Protein AF-A0A2T3ZYD8-F1 (afdb_monomer_lite)

Secondary structure (DSSP, 8-state):
--------------------S---HHHHHTT------SSS-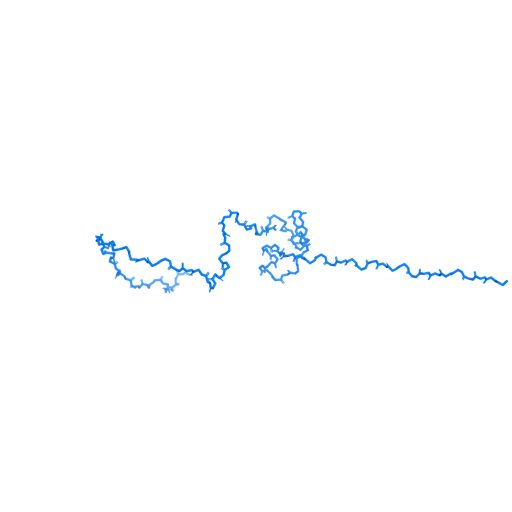HHHHTTT-STT----PPPTT-------S-------------------------------

Structure (mmCIF, N/CA/C/O backbone):
data_AF-A0A2T3ZYD8-F1
#
_entry.id   AF-A0A2T3ZYD8-F1
#
loop_
_atom_site.group_PDB
_atom_site.id
_atom_site.type_symbol
_atom_site.label_atom_id
_atom_site.label_alt_id
_atom_site.label_comp_id
_atom_site.label_asym_id
_atom_site.label_entity_id
_atom_site.label_seq_id
_atom_site.pdbx_PDB_ins_code
_atom_site.Cartn_x
_atom_site.Cartn_y
_atom_site.Cartn_z
_atom_site.occupancy
_atom_site.B_iso_or_equiv
_atom_site.auth_seq_id
_atom_site.auth_comp_id
_atom_site.auth_asym_id
_atom_site.auth_atom_id
_atom_site.pdbx_PDB_model_num
ATOM 1 N N . MET A 1 1 ? 59.926 5.267 7.875 1.00 58.12 1 MET A N 1
ATOM 2 C CA . MET A 1 1 ? 59.026 5.966 6.937 1.00 58.12 1 MET A CA 1
ATOM 3 C C . MET A 1 1 ? 57.722 5.200 6.988 1.00 58.12 1 MET A C 1
ATOM 5 O O . MET A 1 1 ? 57.675 4.072 6.526 1.00 58.12 1 MET A O 1
ATOM 9 N N . GLU A 1 2 ? 56.770 5.747 7.736 1.00 58.94 2 GLU A N 1
ATOM 10 C CA . GLU A 1 2 ? 55.543 5.084 8.189 1.00 58.94 2 GLU A CA 1
ATOM 11 C C . GLU A 1 2 ? 54.627 4.774 6.992 1.00 58.94 2 GLU A C 1
ATOM 13 O O . GLU A 1 2 ? 54.013 5.681 6.423 1.00 58.94 2 GLU A O 1
ATOM 18 N N . GLU A 1 3 ? 54.548 3.509 6.569 1.00 62.09 3 GLU A N 1
ATOM 19 C CA . GLU A 1 3 ? 53.599 3.100 5.532 1.00 62.09 3 GLU A CA 1
ATOM 20 C C . GLU A 1 3 ? 52.180 3.064 6.110 1.00 62.09 3 GLU A C 1
ATOM 22 O O . GLU A 1 3 ? 51.770 2.179 6.859 1.00 62.09 3 GLU A O 1
ATOM 27 N N . LYS A 1 4 ? 51.424 4.103 5.758 1.00 63.00 4 LYS A N 1
ATOM 28 C CA . LYS A 1 4 ? 50.009 4.298 6.062 1.00 63.00 4 LYS A CA 1
ATOM 29 C C . LYS A 1 4 ? 49.182 3.117 5.520 1.00 63.00 4 LYS A C 1
ATOM 31 O O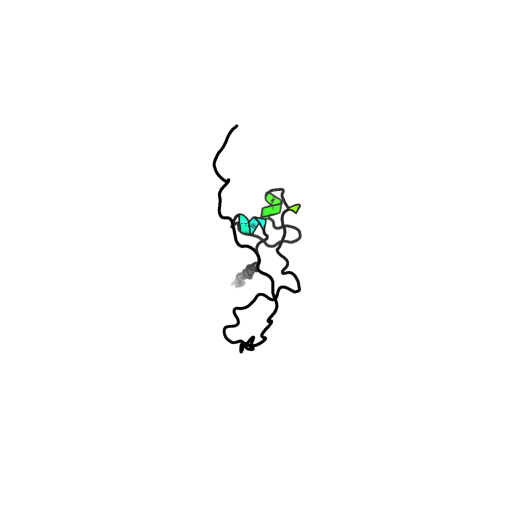 . LYS A 1 4 ? 49.204 2.882 4.313 1.00 63.00 4 LYS A O 1
ATOM 36 N N . PRO A 1 5 ? 48.396 2.411 6.354 1.00 70.88 5 PRO A N 1
ATOM 37 C CA . PRO A 1 5 ? 47.652 1.243 5.899 1.00 70.88 5 PRO A CA 1
ATOM 38 C C . PRO A 1 5 ? 46.520 1.650 4.936 1.00 70.88 5 PRO A C 1
ATOM 40 O O . PRO A 1 5 ? 45.884 2.697 5.132 1.00 70.88 5 PRO A O 1
ATOM 43 N N . PRO A 1 6 ? 46.223 0.834 3.907 1.00 64.94 6 PRO A N 1
ATOM 44 C CA . PRO A 1 6 ? 45.181 1.134 2.938 1.00 64.94 6 PRO A CA 1
ATOM 45 C C . PRO A 1 6 ? 43.805 0.949 3.588 1.00 64.94 6 PRO A C 1
ATOM 47 O O . PRO A 1 6 ? 43.364 -0.165 3.870 1.00 64.94 6 PRO A O 1
ATOM 50 N N . LYS A 1 7 ? 43.089 2.052 3.822 1.00 61.97 7 LYS A N 1
ATOM 51 C CA . LYS A 1 7 ? 41.674 2.008 4.213 1.00 61.97 7 LYS A CA 1
ATOM 52 C C . LYS A 1 7 ? 40.848 1.666 2.976 1.00 61.97 7 LYS A C 1
ATOM 54 O O . LYS A 1 7 ? 40.419 2.560 2.249 1.00 61.97 7 LYS A O 1
ATOM 59 N N . ALA A 1 8 ? 40.639 0.377 2.724 1.00 67.88 8 ALA A N 1
ATOM 60 C CA . ALA A 1 8 ? 39.631 -0.053 1.765 1.00 67.88 8 ALA A CA 1
ATOM 61 C C . ALA A 1 8 ? 38.263 0.498 2.217 1.00 67.88 8 ALA A C 1
ATOM 63 O O . ALA A 1 8 ? 37.901 0.330 3.387 1.00 67.88 8 ALA A O 1
ATOM 64 N N . PRO A 1 9 ? 37.488 1.168 1.346 1.00 65.56 9 PRO A N 1
ATOM 65 C CA . PRO A 1 9 ? 36.136 1.539 1.703 1.00 65.56 9 PRO A CA 1
ATOM 66 C C . PRO A 1 9 ? 35.343 0.242 1.810 1.00 65.56 9 PRO A C 1
ATOM 68 O O . PRO A 1 9 ? 35.192 -0.487 0.830 1.00 65.56 9 PRO A O 1
ATOM 71 N N . LEU A 1 10 ? 34.864 -0.053 3.019 1.00 66.56 10 LEU A N 1
ATOM 72 C CA . LEU A 1 10 ? 33.892 -1.105 3.285 1.00 66.56 10 LEU A CA 1
ATOM 73 C C . LEU A 1 10 ? 32.664 -0.814 2.417 1.00 66.56 10 LEU A C 1
ATOM 75 O O . LEU A 1 10 ? 31.805 -0.009 2.778 1.00 66.56 10 LEU A O 1
ATOM 79 N N . ALA A 1 11 ? 32.631 -1.403 1.224 1.00 68.88 11 ALA A N 1
ATOM 80 C CA . ALA A 1 11 ? 31.550 -1.233 0.276 1.00 68.88 11 ALA A CA 1
ATOM 81 C C . ALA A 1 11 ? 30.299 -1.851 0.899 1.00 68.88 11 ALA A C 1
ATOM 83 O O . ALA A 1 11 ? 30.103 -3.064 0.865 1.00 68.88 11 ALA A O 1
ATOM 84 N N . ILE A 1 12 ? 29.471 -1.007 1.519 1.00 76.38 12 ILE A N 1
ATOM 85 C CA . ILE A 1 12 ? 28.206 -1.429 2.110 1.00 76.38 12 ILE A CA 1
ATOM 86 C C . ILE A 1 12 ? 27.395 -2.055 0.973 1.00 76.38 12 ILE A C 1
ATOM 88 O O . ILE A 1 12 ? 27.071 -1.348 0.008 1.00 76.38 12 ILE A O 1
ATOM 92 N N . PRO A 1 13 ? 27.060 -3.357 1.042 1.00 75.69 13 PRO A N 1
ATOM 93 C CA . PRO A 1 13 ? 26.257 -3.975 0.008 1.00 75.69 13 PRO A CA 1
ATOM 94 C C . PRO A 1 13 ? 24.938 -3.211 -0.054 1.00 75.69 13 PRO A C 1
ATOM 96 O O . PRO A 1 13 ? 24.194 -3.135 0.930 1.00 75.69 13 PRO A O 1
ATOM 99 N N . ARG A 1 14 ? 24.661 -2.587 -1.207 1.00 73.31 14 ARG A N 1
ATOM 100 C CA . ARG A 1 14 ? 23.398 -1.882 -1.432 1.00 73.31 14 ARG A CA 1
ATOM 101 C C . ARG A 1 14 ? 22.288 -2.899 -1.224 1.00 73.31 14 ARG A C 1
ATOM 103 O O . ARG A 1 14 ? 22.117 -3.795 -2.049 1.00 73.31 14 ARG A O 1
ATOM 110 N N . ARG A 1 15 ? 21.560 -2.778 -0.107 1.00 75.69 15 ARG A N 1
ATOM 111 C CA . ARG A 1 15 ? 20.449 -3.674 0.225 1.00 75.69 15 ARG A CA 1
ATOM 112 C C . ARG A 1 15 ? 19.524 -3.729 -0.981 1.00 75.69 15 ARG A C 1
ATOM 114 O O . ARG A 1 15 ? 18.911 -2.723 -1.350 1.00 75.69 15 ARG A O 1
ATOM 121 N N . LYS A 1 16 ? 19.477 -4.897 -1.625 1.00 68.12 16 LYS A N 1
ATOM 122 C CA . LYS A 1 16 ? 18.613 -5.147 -2.773 1.00 68.12 16 LYS A CA 1
ATOM 123 C C . LYS A 1 16 ? 17.198 -4.843 -2.305 1.00 68.12 16 LYS A C 1
ATOM 125 O O . LYS A 1 16 ? 16.695 -5.472 -1.378 1.00 68.12 16 LYS A O 1
ATOM 130 N N . ARG A 1 17 ? 16.598 -3.794 -2.868 1.00 66.44 17 ARG A N 1
ATOM 131 C CA . ARG A 1 17 ? 15.256 -3.356 -2.492 1.00 66.44 17 ARG A CA 1
ATOM 132 C C . ARG A 1 17 ? 14.324 -4.525 -2.779 1.00 66.44 17 ARG A C 1
ATOM 134 O O . ARG A 1 17 ? 14.120 -4.845 -3.949 1.00 66.44 17 ARG A O 1
ATOM 141 N N . ASN A 1 18 ? 13.801 -5.169 -1.737 1.00 67.56 18 ASN A N 1
ATOM 142 C CA . ASN A 1 18 ? 12.810 -6.226 -1.892 1.00 67.56 18 ASN A CA 1
ATOM 143 C C . ASN A 1 18 ? 11.587 -5.611 -2.568 1.00 67.56 18 ASN A C 1
ATOM 145 O O . ASN A 1 18 ? 10.773 -4.933 -1.942 1.00 67.56 18 ASN A O 1
ATOM 149 N N . ARG A 1 19 ? 11.514 -5.768 -3.893 1.00 69.06 19 ARG A N 1
ATOM 150 C CA . ARG A 1 19 ? 10.392 -5.280 -4.679 1.00 69.06 19 ARG A CA 1
ATOM 151 C C . ARG A 1 19 ? 9.220 -6.179 -4.347 1.00 69.06 19 ARG A C 1
ATOM 153 O O . ARG A 1 19 ? 9.202 -7.365 -4.665 1.00 69.06 19 ARG A O 1
ATOM 160 N N . ILE A 1 20 ? 8.262 -5.594 -3.661 1.00 73.19 20 ILE A N 1
ATOM 161 C CA . ILE A 1 20 ? 7.080 -6.295 -3.190 1.00 73.19 20 ILE A CA 1
ATOM 162 C C . ILE A 1 20 ? 6.251 -6.622 -4.414 1.00 73.19 20 ILE A C 1
ATOM 164 O O . ILE A 1 20 ? 5.920 -5.733 -5.198 1.00 73.19 20 ILE A O 1
ATOM 168 N N . ARG A 1 21 ? 5.946 -7.906 -4.597 1.00 74.44 21 ARG A N 1
ATOM 169 C CA . ARG A 1 21 ? 5.171 -8.357 -5.755 1.00 74.44 21 ARG A CA 1
ATOM 170 C C . ARG A 1 21 ? 3.726 -7.859 -5.697 1.00 74.44 21 ARG A C 1
ATOM 172 O O . ARG A 1 21 ? 3.091 -7.716 -6.736 1.00 74.44 21 ARG A O 1
ATOM 179 N N . THR A 1 22 ? 3.198 -7.591 -4.499 1.00 84.50 22 THR A N 1
ATOM 180 C CA . THR A 1 22 ? 1.792 -7.217 -4.305 1.00 84.50 22 THR A CA 1
ATOM 181 C C . THR A 1 22 ? 1.630 -6.287 -3.106 1.00 84.50 22 THR A C 1
ATOM 183 O O . THR A 1 22 ? 2.004 -6.635 -1.988 1.00 84.50 22 THR A O 1
ATOM 186 N N . SER A 1 23 ? 1.062 -5.103 -3.333 1.00 90.69 23 SER A N 1
ATOM 187 C CA . SER A 1 23 ? 0.622 -4.202 -2.260 1.00 90.69 23 SER A CA 1
ATOM 188 C C . SER A 1 23 ? -0.633 -4.755 -1.580 1.00 90.69 23 SER A C 1
ATOM 190 O O . SER A 1 23 ? -1.483 -5.337 -2.258 1.00 90.69 23 SER A O 1
ATOM 192 N N . CYS A 1 24 ? -0.796 -4.538 -0.271 1.00 92.06 24 CYS A N 1
ATOM 193 C CA . CYS A 1 24 ? -2.057 -4.854 0.411 1.00 92.06 24 CYS A CA 1
ATOM 194 C C . CYS A 1 24 ? -3.229 -4.056 -0.192 1.00 92.06 24 CYS A C 1
ATOM 196 O O . CYS A 1 24 ? -3.020 -2.997 -0.799 1.00 92.06 24 CYS A O 1
ATOM 198 N N . ARG A 1 25 ? -4.468 -4.538 -0.017 1.00 92.94 25 ARG A N 1
ATOM 199 C CA . ARG A 1 25 ? -5.681 -3.903 -0.563 1.00 92.94 25 ARG A CA 1
ATOM 200 C C . ARG A 1 25 ? -5.786 -2.406 -0.243 1.00 92.94 25 ARG A C 1
ATOM 202 O O . ARG A 1 25 ? -5.938 -1.643 -1.197 1.00 92.94 25 ARG A O 1
ATOM 209 N N . PRO A 1 26 ? -5.628 -1.937 1.012 1.00 93.31 26 PRO A N 1
ATOM 210 C CA . PRO A 1 26 ? -5.769 -0.512 1.308 1.00 93.31 26 PRO A CA 1
ATOM 211 C C . PRO A 1 26 ? -4.636 0.337 0.714 1.00 93.31 26 PRO A C 1
ATOM 213 O O . PRO A 1 26 ? -4.869 1.471 0.299 1.00 93.31 26 PRO A O 1
ATOM 216 N N . CYS A 1 27 ? -3.402 -0.170 0.624 1.00 93.38 27 CYS A N 1
ATOM 217 C CA . CYS A 1 27 ? -2.328 0.556 -0.068 1.00 93.38 27 CYS A CA 1
ATOM 218 C C . CYS A 1 27 ? -2.539 0.583 -1.584 1.00 93.38 27 CYS A C 1
ATOM 220 O O . CYS A 1 27 ? -2.237 1.589 -2.220 1.00 93.38 27 CYS A O 1
ATOM 222 N N . ARG A 1 28 ? -3.104 -0.481 -2.164 1.00 92.31 28 ARG A N 1
ATOM 223 C CA . ARG A 1 28 ? -3.452 -0.540 -3.587 1.00 92.31 28 ARG A CA 1
ATOM 224 C C . ARG A 1 28 ? -4.584 0.430 -3.933 1.00 92.31 28 ARG A C 1
ATOM 226 O O . ARG A 1 28 ? -4.443 1.179 -4.892 1.00 92.31 28 ARG A O 1
ATOM 233 N N . ALA A 1 29 ? -5.642 0.470 -3.120 1.00 91.50 29 ALA A N 1
ATOM 234 C CA . ALA A 1 29 ? -6.755 1.411 -3.272 1.00 91.50 29 ALA A CA 1
ATOM 235 C C . ALA A 1 29 ? -6.283 2.871 -3.177 1.00 91.50 29 ALA A C 1
ATOM 237 O O . ALA A 1 29 ? -6.660 3.706 -3.992 1.00 91.50 29 ALA A O 1
ATOM 238 N N . ARG A 1 30 ? -5.377 3.158 -2.233 1.00 91.88 30 ARG A N 1
ATOM 239 C CA . ARG A 1 30 ? -4.804 4.499 -2.023 1.00 91.88 30 ARG A CA 1
ATOM 240 C C . ARG A 1 30 ? -3.619 4.824 -2.930 1.00 91.88 30 ARG A C 1
ATOM 242 O O . ARG A 1 30 ? -3.046 5.900 -2.800 1.00 91.88 30 ARG A O 1
ATOM 249 N N . LYS A 1 31 ? -3.206 3.889 -3.794 1.00 90.69 31 LYS A N 1
ATOM 25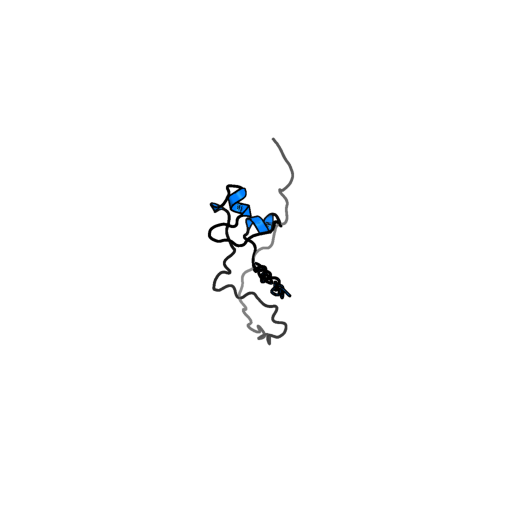0 C CA . LYS A 1 31 ? -2.005 3.992 -4.643 1.00 90.69 31 LYS A CA 1
ATOM 251 C C . LYS A 1 31 ? -0.739 4.390 -3.863 1.00 90.69 31 LYS A C 1
ATOM 253 O O . LYS A 1 31 ? 0.174 4.998 -4.414 1.00 90.69 31 LYS A O 1
ATOM 258 N N . SER A 1 32 ? -0.670 4.048 -2.577 1.00 90.19 32 SER A N 1
ATOM 259 C CA . SER A 1 32 ? 0.467 4.379 -1.723 1.00 90.19 32 SER A CA 1
ATOM 260 C C . SER A 1 32 ? 1.548 3.309 -1.818 1.00 90.19 32 SER A C 1
ATOM 262 O O . SER A 1 32 ? 1.272 2.136 -2.095 1.00 90.19 32 SER A O 1
ATOM 264 N N . LYS A 1 33 ? 2.791 3.695 -1.518 1.00 89.12 33 LYS A N 1
ATOM 265 C CA . LYS A 1 33 ? 3.872 2.728 -1.326 1.00 89.12 33 LYS A CA 1
ATOM 266 C C . LYS A 1 33 ? 3.462 1.745 -0.227 1.00 89.12 33 LYS A C 1
ATOM 268 O O . LYS A 1 33 ? 2.965 2.154 0.815 1.00 89.12 33 LYS A O 1
ATOM 273 N N . CYS A 1 34 ? 3.614 0.456 -0.500 1.00 91.38 34 CYS A N 1
ATOM 274 C CA . CYS A 1 34 ? 3.421 -0.608 0.474 1.00 91.38 34 CYS A CA 1
ATOM 275 C C . CYS A 1 34 ? 4.797 -1.171 0.813 1.00 91.38 34 CYS A C 1
ATOM 277 O O . CYS A 1 34 ? 5.594 -1.363 -0.103 1.00 91.38 34 CYS A O 1
ATOM 279 N N . ASP A 1 35 ? 5.049 -1.439 2.095 1.00 91.00 35 ASP A N 1
ATOM 280 C CA . ASP A 1 35 ? 6.303 -2.040 2.580 1.00 91.00 35 ASP A CA 1
ATOM 281 C C . ASP A 1 35 ? 6.216 -3.562 2.741 1.00 91.00 35 ASP A C 1
ATOM 283 O O . ASP A 1 35 ? 7.226 -4.216 2.969 1.00 91.00 35 ASP A O 1
ATOM 287 N N . GLY A 1 36 ? 5.030 -4.155 2.547 1.00 88.19 36 GLY A N 1
ATOM 288 C CA . GLY A 1 36 ? 4.864 -5.611 2.419 1.00 88.19 36 GLY A CA 1
ATOM 289 C C . GLY A 1 36 ? 5.121 -6.406 3.696 1.00 88.19 36 GLY A C 1
ATOM 290 O O . GLY A 1 36 ? 5.035 -7.632 3.660 1.00 88.19 36 GLY A O 1
ATOM 291 N N . ASN A 1 37 ? 5.419 -5.726 4.806 1.00 88.25 37 ASN A N 1
ATOM 292 C CA . ASN A 1 37 ? 5.533 -6.350 6.115 1.00 88.25 37 ASN A CA 1
ATOM 293 C C . ASN A 1 37 ? 4.232 -7.091 6.462 1.00 88.25 37 ASN A C 1
ATOM 295 O O . ASN A 1 37 ? 3.128 -6.671 6.088 1.00 88.25 37 ASN A O 1
ATOM 299 N N . ARG A 1 38 ? 4.399 -8.221 7.149 1.00 85.06 38 ARG A N 1
ATOM 300 C CA . ARG A 1 38 ? 3.333 -9.086 7.662 1.00 85.06 38 ARG A CA 1
ATOM 301 C C . ARG A 1 38 ? 3.470 -9.136 9.189 1.00 85.06 38 ARG A C 1
ATOM 303 O O . ARG A 1 38 ? 4.608 -9.175 9.652 1.00 85.06 38 ARG A O 1
ATOM 310 N N . PRO A 1 39 ? 2.371 -9.115 9.963 1.00 86.25 39 PRO A N 1
ATOM 311 C CA . PRO A 1 39 ? 0.967 -9.224 9.540 1.00 86.25 39 PRO A CA 1
ATOM 312 C C . PRO A 1 39 ? 0.394 -7.957 8.881 1.00 86.25 39 PRO A C 1
ATOM 314 O O . PRO A 1 39 ? -0.444 -8.069 7.994 1.00 86.25 39 PRO A O 1
ATOM 317 N N . SER A 1 40 ? 0.912 -6.773 9.223 1.00 93.00 40 SER A N 1
ATOM 318 C CA . SER A 1 40 ? 0.483 -5.482 8.663 1.00 93.00 40 SER A CA 1
ATOM 319 C C . SER A 1 40 ? 1.648 -4.711 8.048 1.00 93.00 40 SER A C 1
ATOM 321 O O . SER A 1 40 ? 2.762 -4.735 8.573 1.00 93.00 40 SER A O 1
ATOM 323 N N . CYS A 1 41 ? 1.406 -3.981 6.953 1.00 93.12 41 CYS A N 1
ATOM 324 C CA . CYS A 1 41 ? 2.432 -3.109 6.383 1.00 93.12 41 CYS A CA 1
ATOM 325 C C . CYS A 1 41 ? 2.603 -1.835 7.225 1.00 93.12 41 CYS A C 1
ATOM 327 O O . CYS A 1 41 ? 1.648 -1.367 7.848 1.00 93.12 41 CYS A O 1
ATOM 329 N N . LEU A 1 42 ? 3.802 -1.237 7.202 1.00 93.38 42 LEU A N 1
ATOM 330 C CA . LEU A 1 42 ? 4.110 -0.024 7.975 1.00 93.38 42 LEU A CA 1
ATOM 331 C C . LEU A 1 42 ? 3.121 1.104 7.681 1.00 93.38 42 LEU A C 1
ATOM 333 O O . LEU A 1 42 ? 2.629 1.738 8.598 1.00 93.38 42 LEU A O 1
ATOM 337 N N . THR A 1 43 ? 2.732 1.294 6.421 1.00 93.75 43 THR A N 1
ATOM 338 C CA . THR A 1 43 ? 1.748 2.318 6.041 1.00 93.75 43 THR A CA 1
ATOM 339 C C . THR A 1 43 ? 0.371 2.119 6.682 1.00 93.75 43 THR A C 1
ATOM 341 O O . THR A 1 43 ? -0.336 3.094 6.926 1.00 93.75 43 THR A O 1
ATOM 344 N N . CYS A 1 44 ? -0.059 0.873 6.900 1.00 94.50 44 CYS A N 1
ATOM 345 C CA . CYS A 1 44 ? -1.326 0.594 7.583 1.00 94.50 44 CYS A CA 1
ATOM 346 C C . CYS A 1 44 ? -1.170 0.717 9.100 1.00 94.50 44 CYS A C 1
ATOM 348 O O . CYS A 1 44 ? -2.056 1.270 9.746 1.00 94.50 44 CYS A O 1
ATOM 350 N N . LEU A 1 45 ? -0.017 0.305 9.634 1.00 94.56 45 LEU A N 1
ATOM 351 C CA . LEU A 1 45 ? 0.322 0.464 11.045 1.00 94.56 45 LEU A CA 1
ATOM 352 C C . LEU A 1 45 ? 0.390 1.944 11.450 1.00 94.56 45 LEU A C 1
ATOM 354 O O . LEU A 1 45 ? -0.281 2.350 12.390 1.00 94.56 45 LEU A O 1
ATOM 358 N N . SER A 1 46 ? 1.102 2.777 10.686 1.00 94.00 46 SER A N 1
ATOM 359 C CA . SER A 1 46 ? 1.204 4.227 10.913 1.00 94.00 46 SER A CA 1
ATOM 360 C C . SER A 1 46 ? -0.134 4.956 10.805 1.00 94.00 46 SER A C 1
ATOM 362 O O . SER A 1 46 ? -0.256 6.083 11.266 1.00 94.00 46 SER A O 1
ATOM 364 N N . ARG A 1 47 ? -1.135 4.339 10.172 1.00 92.25 47 ARG A N 1
ATOM 365 C CA . ARG A 1 47 ? -2.490 4.885 10.063 1.00 92.25 47 ARG A CA 1
ATOM 366 C C . ARG A 1 47 ? -3.440 4.361 11.137 1.00 92.25 47 ARG A C 1
ATOM 368 O O . ARG A 1 47 ? -4.606 4.727 11.108 1.00 92.25 47 ARG A O 1
ATOM 375 N N . GLY A 1 48 ? -2.971 3.489 12.029 1.00 93.88 48 GLY A N 1
ATOM 376 C CA . GLY A 1 48 ? -3.810 2.873 13.055 1.00 93.88 48 GLY A CA 1
ATOM 377 C C . GLY A 1 48 ? -4.844 1.894 12.498 1.00 93.88 48 GLY A C 1
ATOM 378 O O . GLY A 1 48 ? -5.826 1.612 13.168 1.00 93.88 48 GLY A O 1
ATOM 379 N N . LEU A 1 49 ? -4.643 1.377 11.278 1.00 92.12 49 LEU A N 1
ATOM 380 C CA . LEU A 1 49 ? -5.542 0.404 10.643 1.00 92.12 49 LEU A CA 1
ATOM 381 C C . LEU A 1 49 ? -4.802 -0.894 10.265 1.00 92.12 49 LEU A C 1
ATOM 383 O O . LEU A 1 49 ? -4.818 -1.282 9.089 1.00 92.12 49 LEU A O 1
ATOM 387 N N . PRO A 1 50 ? -4.107 -1.562 11.209 1.00 90.94 50 PRO A N 1
ATOM 388 C CA . PRO A 1 50 ? -3.438 -2.830 10.930 1.00 90.94 50 PRO A CA 1
ATOM 389 C C . PRO A 1 50 ? -4.445 -3.933 10.559 1.00 90.94 50 PRO A C 1
ATOM 391 O O . PRO A 1 50 ? -4.201 -4.687 9.620 1.00 90.94 50 PRO A O 1
ATOM 394 N N . ASP A 1 51 ? -5.626 -3.959 11.179 1.00 91.94 51 ASP A N 1
ATOM 395 C CA . ASP A 1 51 ? -6.641 -5.005 10.963 1.00 91.94 51 ASP A CA 1
ATOM 396 C C . ASP A 1 51 ? -7.243 -4.993 9.550 1.00 91.94 51 ASP A C 1
ATOM 398 O O . ASP A 1 51 ? -7.671 -6.018 9.024 1.00 91.94 51 ASP A O 1
ATOM 402 N N . GLN A 1 52 ? -7.218 -3.839 8.878 1.00 91.31 52 GLN A N 1
ATOM 403 C CA . GLN A 1 52 ? -7.681 -3.700 7.492 1.00 91.31 52 GLN A CA 1
ATOM 404 C C . GLN A 1 52 ? -6.590 -4.043 6.462 1.00 91.31 52 GLN A C 1
ATOM 406 O O . GLN A 1 52 ? -6.826 -3.985 5.248 1.00 91.31 52 GLN A O 1
ATOM 411 N N . CYS A 1 53 ? -5.372 -4.376 6.904 1.00 93.44 53 CYS A N 1
ATOM 412 C CA . CYS A 1 53 ? -4.236 -4.673 6.036 1.00 93.44 53 CYS A CA 1
ATOM 413 C C . CYS A 1 53 ? -4.331 -6.082 5.423 1.00 93.44 53 CYS A C 1
ATOM 415 O O . CYS A 1 53 ? -3.506 -6.959 5.672 1.00 93.44 53 CYS A O 1
ATOM 417 N N . VAL A 1 54 ? -5.310 -6.283 4.544 1.00 91.56 54 VAL A N 1
ATOM 418 C CA . VAL A 1 54 ? -5.540 -7.568 3.876 1.00 91.56 54 VAL A CA 1
ATOM 419 C C . VAL A 1 54 ? -4.756 -7.643 2.565 1.00 91.56 54 VAL A C 1
ATOM 421 O O . VAL A 1 54 ? -4.772 -6.717 1.748 1.00 91.56 54 VAL A O 1
ATOM 424 N N . TYR A 1 55 ? -4.073 -8.762 2.339 1.00 89.69 55 TYR A N 1
ATOM 425 C CA . TYR A 1 55 ? -3.474 -9.100 1.048 1.00 89.69 55 TYR A CA 1
ATOM 426 C C . TYR A 1 55 ? -4.409 -10.056 0.313 1.00 89.69 55 TYR A C 1
ATOM 428 O O . TYR A 1 55 ? -4.896 -11.015 0.900 1.00 89.69 55 TYR A O 1
ATOM 436 N N . GLU A 1 56 ? -4.664 -9.802 -0.968 1.00 80.50 56 GLU A N 1
ATOM 437 C CA . GLU A 1 56 ? -5.550 -10.655 -1.760 1.00 80.50 56 GLU A CA 1
ATOM 438 C C . GLU A 1 56 ? -4.877 -12.005 -2.020 1.00 80.50 56 GLU A C 1
ATOM 440 O O . GLU A 1 56 ? -3.962 -12.114 -2.840 1.00 80.50 56 GLU A O 1
ATOM 445 N N . GLN A 1 57 ? -5.302 -13.027 -1.281 1.00 72.19 57 GLN A N 1
ATOM 446 C CA . GLN A 1 57 ? -4.951 -14.408 -1.572 1.00 72.19 57 GLN A CA 1
ATOM 447 C C . GLN A 1 57 ? -5.721 -14.800 -2.832 1.00 72.19 57 GLN A C 1
ATOM 449 O O . GLN A 1 57 ? -6.947 -14.731 -2.868 1.00 72.19 57 GLN A O 1
ATOM 454 N N . GLN A 1 58 ? -5.001 -15.149 -3.898 1.00 64.69 58 GLN A N 1
ATOM 455 C CA . GLN A 1 58 ? -5.633 -15.781 -5.052 1.00 64.69 58 GLN A CA 1
ATOM 456 C C . GLN A 1 58 ? -6.328 -17.041 -4.529 1.00 64.69 58 GLN A C 1
ATOM 458 O O . GLN A 1 58 ? -5.672 -17.864 -3.888 1.00 64.69 58 GLN A O 1
ATOM 463 N N . ARG A 1 59 ? -7.645 -17.154 -4.733 1.00 64.19 59 ARG A N 1
ATOM 464 C CA . ARG A 1 59 ? -8.384 -18.357 -4.346 1.00 64.19 59 ARG A CA 1
ATOM 465 C C . ARG A 1 59 ? -7.730 -19.556 -5.046 1.00 64.19 59 ARG A C 1
ATOM 467 O O . ARG A 1 59 ? -7.564 -19.491 -6.267 1.00 64.19 59 ARG A O 1
ATOM 474 N N . PRO A 1 60 ? -7.343 -20.620 -4.323 1.00 56.81 60 PRO A N 1
ATOM 475 C CA . PRO A 1 60 ? -6.944 -21.866 -4.962 1.00 56.81 60 PRO A CA 1
ATOM 476 C C . PRO A 1 60 ? -8.162 -22.386 -5.736 1.00 56.81 60 PRO A C 1
ATOM 478 O O . PRO A 1 60 ? -9.153 -22.760 -5.120 1.00 56.81 60 PRO A O 1
ATOM 481 N N . GLY A 1 61 ? -8.143 -22.307 -7.068 1.00 58.50 61 GLY A N 1
ATOM 482 C CA . GLY A 1 61 ? -9.241 -22.783 -7.923 1.00 58.50 61 GLY A CA 1
ATOM 483 C C . GLY A 1 61 ? -9.704 -21.803 -9.001 1.00 58.50 61 GLY A C 1
ATOM 484 O O . GLY A 1 61 ? -10.216 -22.243 -10.025 1.00 58.50 61 GLY A O 1
ATOM 485 N N . GLU A 1 62 ? -9.449 -20.500 -8.855 1.00 57.44 62 GLU A N 1
ATOM 486 C CA . GLU A 1 62 ? -9.715 -19.551 -9.941 1.00 57.44 62 GLU A CA 1
ATOM 487 C C . GLU A 1 62 ? -8.489 -19.533 -10.859 1.00 57.44 62 GLU A C 1
ATOM 489 O O . GLU A 1 62 ? -7.562 -18.731 -10.694 1.00 57.44 62 GLU A O 1
ATOM 494 N N . HIS A 1 63 ? -8.432 -20.482 -11.795 1.00 62.09 63 HIS A N 1
ATOM 495 C CA . HIS A 1 63 ? -7.487 -20.401 -12.899 1.00 62.09 63 HIS A CA 1
ATOM 496 C C . HIS A 1 63 ? -7.686 -19.031 -13.540 1.00 62.09 63 HIS A C 1
ATOM 498 O O . HIS A 1 63 ? -8.717 -18.770 -14.158 1.00 62.09 63 HIS A O 1
ATOM 504 N N . ARG A 1 64 ? -6.707 -18.130 -13.369 1.00 62.44 64 ARG A N 1
ATOM 505 C CA . ARG A 1 64 ? -6.625 -16.921 -14.185 1.00 62.44 64 ARG A CA 1
ATOM 506 C C . ARG A 1 64 ? -6.746 -17.430 -15.607 1.00 62.44 64 ARG A C 1
ATOM 508 O O . ARG A 1 64 ? -5.866 -18.170 -16.044 1.00 62.44 64 ARG A O 1
ATOM 515 N N . ILE A 1 65 ? -7.837 -17.085 -16.285 1.00 61.81 65 ILE A N 1
ATOM 516 C CA . ILE A 1 65 ? -7.957 -17.293 -17.719 1.00 61.81 65 ILE A CA 1
ATOM 517 C C . ILE A 1 65 ? -6.867 -16.403 -18.315 1.00 61.81 65 ILE A C 1
ATOM 519 O O . ILE A 1 65 ? -7.064 -15.226 -18.607 1.00 61.81 65 ILE A O 1
ATOM 523 N N . VAL A 1 66 ? -5.649 -16.939 -18.382 1.00 61.06 66 VAL A N 1
ATOM 524 C CA . VAL A 1 66 ? -4.626 -16.473 -19.300 1.00 61.06 66 VAL A CA 1
ATOM 525 C C . VAL A 1 66 ? -5.326 -16.587 -20.632 1.00 61.06 66 VAL A C 1
ATOM 527 O O . VAL A 1 66 ? -5.762 -17.678 -20.963 1.00 61.06 66 VAL A O 1
ATOM 530 N N . SER A 1 67 ? -5.547 -15.473 -21.324 1.00 61.62 67 SER A N 1
ATOM 531 C CA . SER A 1 67 ? -6.192 -15.447 -22.634 1.00 61.62 67 SER A CA 1
ATOM 532 C C . SER A 1 67 ? -5.574 -16.531 -23.515 1.00 61.62 67 SER A C 1
ATOM 534 O O . SER A 1 67 ? -4.460 -16.365 -24.020 1.00 61.62 67 SER A O 1
ATOM 536 N N . ILE A 1 68 ? -6.266 -17.663 -23.631 1.00 62.50 68 ILE A N 1
ATOM 537 C CA . ILE A 1 68 ? -5.777 -18.831 -24.341 1.00 62.50 68 ILE A CA 1
ATOM 538 C C . ILE A 1 68 ? -6.065 -18.521 -25.800 1.00 62.50 68 ILE A C 1
ATOM 540 O O . ILE A 1 68 ? -7.113 -18.866 -26.327 1.00 62.50 68 ILE A O 1
ATOM 544 N N . ARG A 1 69 ? -5.166 -17.785 -26.458 1.00 61.25 69 ARG A N 1
ATOM 545 C CA . ARG A 1 69 ? -5.302 -17.454 -27.884 1.00 61.25 69 ARG A CA 1
ATOM 546 C C . ARG A 1 69 ? -5.197 -18.681 -28.805 1.00 61.25 69 ARG A C 1
ATOM 548 O O . ARG A 1 69 ? -5.041 -18.472 -29.991 1.00 61.25 69 ARG A O 1
ATOM 555 N N . ASN A 1 70 ? -5.273 -19.914 -28.286 1.00 57.06 70 ASN A N 1
ATOM 556 C CA . ASN A 1 70 ? -5.255 -21.172 -29.039 1.00 57.06 70 ASN A CA 1
ATOM 557 C C . ASN A 1 70 ? -5.821 -22.342 -28.191 1.00 57.06 70 ASN A C 1
ATOM 559 O O . ASN A 1 70 ? -5.056 -23.178 -27.717 1.00 57.06 70 ASN A O 1
ATOM 563 N N . ILE A 1 71 ? -7.141 -22.419 -27.972 1.00 61.94 71 ILE A N 1
ATOM 564 C CA . ILE A 1 71 ? -7.807 -23.703 -27.649 1.00 61.94 71 ILE A CA 1
ATOM 565 C C . ILE A 1 71 ? -8.612 -24.110 -28.889 1.00 61.94 71 ILE A C 1
ATOM 567 O O . ILE A 1 71 ? -9.398 -23.284 -29.358 1.00 61.94 71 ILE A O 1
ATOM 571 N N . PRO A 1 72 ? -8.474 -25.340 -29.422 1.00 58.19 72 PRO A N 1
ATOM 572 C CA . PRO A 1 72 ? -9.414 -25.853 -30.407 1.00 58.19 72 PRO A CA 1
ATOM 573 C C . PRO A 1 72 ? -10.794 -25.986 -29.754 1.00 58.19 72 PRO A C 1
ATOM 575 O O . PRO A 1 72 ? -10.991 -26.764 -28.825 1.00 58.19 72 PRO A O 1
ATOM 578 N N . HIS A 1 73 ? -11.730 -25.163 -30.215 1.00 55.16 73 HIS A N 1
ATOM 579 C CA . HIS A 1 73 ? -13.115 -25.102 -29.765 1.00 55.16 73 HIS A CA 1
ATOM 580 C C . HIS A 1 73 ? -13.852 -26.407 -30.133 1.00 55.16 73 HIS A C 1
ATOM 582 O O . HIS A 1 73 ? -14.008 -26.674 -31.328 1.00 55.16 73 HIS A O 1
ATOM 588 N N . PRO A 1 74 ? -14.331 -27.233 -29.181 1.00 58.94 74 PRO A N 1
ATOM 589 C CA . PRO A 1 74 ? -15.261 -28.301 -29.517 1.00 58.94 74 PRO A CA 1
ATOM 590 C C . PRO A 1 74 ? -16.605 -27.664 -29.894 1.00 58.94 74 PRO A C 1
ATOM 592 O O . PRO A 1 74 ? -17.214 -26.939 -29.110 1.00 58.94 74 PRO A O 1
ATOM 595 N N . SER A 1 75 ? -17.027 -27.881 -31.138 1.00 53.62 75 SER A N 1
ATOM 596 C CA . SER A 1 75 ? -18.300 -27.404 -31.687 1.00 53.62 75 SER A CA 1
ATOM 597 C C . SER A 1 75 ? -19.489 -27.857 -30.823 1.00 53.62 75 SER A C 1
ATOM 599 O O . SER A 1 75 ? -19.646 -29.063 -30.618 1.00 53.62 75 SER A O 1
ATOM 601 N N . PRO A 1 76 ? -20.359 -26.951 -30.339 1.00 59.91 76 PRO A N 1
ATOM 602 C CA . PRO A 1 76 ? -21.585 -27.329 -29.658 1.00 59.91 76 PRO A CA 1
ATOM 603 C C . PRO A 1 76 ? -22.683 -27.588 -30.697 1.00 59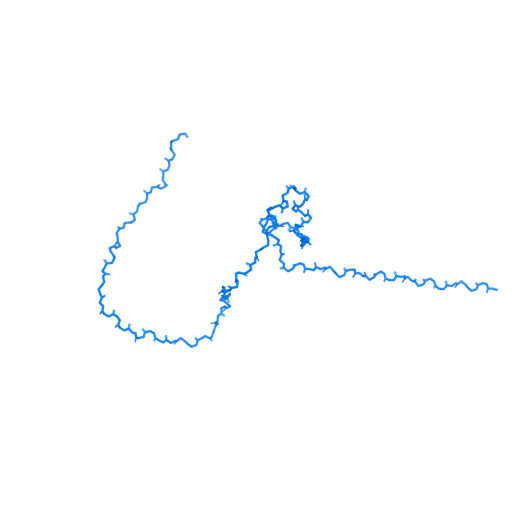.91 76 PRO A C 1
ATOM 605 O O . PRO A 1 76 ? -23.652 -26.842 -30.784 1.00 59.91 76 PRO A O 1
ATOM 608 N N . ASN A 1 77 ? -22.564 -28.663 -31.477 1.00 60.66 77 ASN A N 1
ATOM 609 C CA . ASN A 1 77 ? -23.739 -29.243 -32.129 1.00 60.66 77 ASN A CA 1
ATOM 610 C C . ASN A 1 77 ? -24.367 -30.247 -31.166 1.00 60.66 77 ASN A C 1
ATOM 612 O O . ASN A 1 77 ? -24.233 -31.455 -31.331 1.00 60.66 77 ASN A O 1
ATOM 616 N N . ASN A 1 78 ? -25.038 -29.726 -30.140 1.00 61.12 78 ASN A N 1
ATOM 617 C CA . ASN A 1 78 ? -25.995 -30.507 -29.373 1.00 61.12 78 ASN A CA 1
ATOM 618 C C . ASN A 1 78 ? -27.335 -29.779 -29.420 1.00 61.12 78 ASN A C 1
ATOM 620 O O . ASN A 1 78 ? -27.596 -28.839 -28.671 1.00 61.12 78 ASN A O 1
ATOM 624 N N . THR A 1 79 ? -28.159 -30.204 -30.372 1.00 62.28 79 THR A N 1
ATOM 625 C CA . THR A 1 79 ? -29.553 -29.808 -30.532 1.00 62.28 79 THR A CA 1
ATOM 626 C C . THR A 1 79 ? -30.331 -30.197 -29.275 1.00 62.28 79 THR A C 1
ATOM 628 O O . THR A 1 79 ? -30.832 -31.312 -29.169 1.00 62.28 79 THR A O 1
ATOM 631 N N . ILE A 1 80 ? -30.449 -29.283 -28.311 1.00 57.72 80 ILE A N 1
ATOM 632 C CA . ILE A 1 80 ? -31.462 -29.380 -27.258 1.00 57.72 80 ILE A CA 1
ATOM 633 C C . ILE A 1 80 ? -32.721 -28.697 -27.799 1.00 57.72 80 ILE A C 1
ATOM 635 O O . ILE A 1 80 ? -32.930 -27.495 -27.641 1.00 57.72 80 ILE A O 1
ATOM 639 N N . LEU A 1 81 ? -33.547 -29.479 -28.494 1.00 60.19 81 LEU A N 1
ATOM 640 C CA . LEU A 1 81 ? -34.942 -29.141 -28.749 1.00 60.19 81 LEU A CA 1
ATOM 641 C C . LEU A 1 81 ? -35.750 -29.552 -27.510 1.00 60.19 81 LEU A C 1
ATOM 643 O O . LEU A 1 81 ? -36.073 -30.725 -27.374 1.00 60.19 81 LEU A O 1
ATOM 647 N N . SER A 1 82 ? -36.070 -28.603 -26.625 1.00 55.44 82 SER A N 1
ATOM 648 C CA . SER A 1 82 ? -37.334 -28.591 -25.859 1.00 55.44 82 SER A CA 1
ATOM 649 C C . SER A 1 82 ? -37.398 -27.405 -24.885 1.00 55.44 82 SER A C 1
ATOM 651 O O . SER A 1 82 ? -36.879 -27.465 -23.776 1.00 55.44 82 SER A O 1
ATOM 653 N N . GLY A 1 83 ? -38.063 -26.338 -25.337 1.00 51.94 83 GLY A N 1
ATOM 654 C CA . GLY A 1 83 ? -39.053 -25.558 -24.584 1.00 51.94 83 GLY A CA 1
ATOM 655 C C . GLY A 1 83 ? -38.692 -24.948 -23.225 1.00 51.94 83 GLY A C 1
ATOM 656 O O . GLY A 1 83 ? -38.794 -25.610 -22.199 1.00 51.94 83 GLY A O 1
ATOM 657 N N . SER A 1 84 ? -38.509 -23.624 -23.199 1.00 52.22 84 SER A N 1
ATOM 658 C CA . SER A 1 84 ? -39.382 -22.714 -22.426 1.00 52.22 84 SER A CA 1
ATOM 659 C C . SER A 1 84 ? -39.072 -21.242 -22.756 1.00 52.22 84 SER A C 1
ATOM 661 O O . SER A 1 84 ? -37.906 -20.848 -22.701 1.00 52.22 84 SER A O 1
ATOM 663 N N . PRO A 1 85 ? -40.076 -20.411 -23.101 1.00 55.78 85 PRO A N 1
ATOM 664 C CA . PRO A 1 85 ? -39.873 -19.000 -23.401 1.00 55.78 85 PRO A CA 1
ATOM 665 C C . PRO A 1 85 ? -39.807 -18.205 -22.093 1.00 55.78 85 PRO A C 1
ATOM 667 O O . PRO A 1 85 ? -40.818 -18.016 -21.420 1.00 55.78 85 PRO A O 1
ATOM 670 N N . VAL A 1 86 ? -38.626 -17.712 -21.716 1.00 55.62 86 VAL A N 1
ATOM 671 C CA . VAL A 1 86 ? -38.546 -16.681 -20.675 1.00 55.62 86 VAL A CA 1
ATOM 672 C C . VAL A 1 86 ? -38.990 -15.354 -21.287 1.00 55.62 86 VAL A C 1
ATOM 674 O O . VAL A 1 86 ? -38.349 -14.814 -22.186 1.00 55.62 86 VAL A O 1
ATOM 677 N N . ALA A 1 87 ? -40.147 -14.871 -20.838 1.00 49.56 87 ALA A N 1
ATOM 678 C CA . ALA A 1 87 ? -40.722 -13.593 -21.220 1.00 49.56 87 ALA A CA 1
ATOM 679 C C . ALA A 1 87 ? -39.738 -12.451 -20.908 1.00 49.56 87 ALA A C 1
ATOM 681 O O . ALA A 1 87 ? -39.585 -12.030 -19.764 1.00 49.56 87 ALA A O 1
ATOM 682 N N . ALA A 1 88 ? -39.059 -11.945 -21.937 1.00 52.28 88 ALA A N 1
ATOM 683 C CA . ALA A 1 88 ? -38.302 -10.707 -21.863 1.00 52.28 88 ALA A CA 1
ATOM 684 C C . ALA A 1 88 ? -39.268 -9.538 -22.084 1.00 52.28 88 ALA A C 1
ATOM 686 O O . ALA A 1 88 ? -39.533 -9.120 -23.209 1.00 52.28 88 ALA A O 1
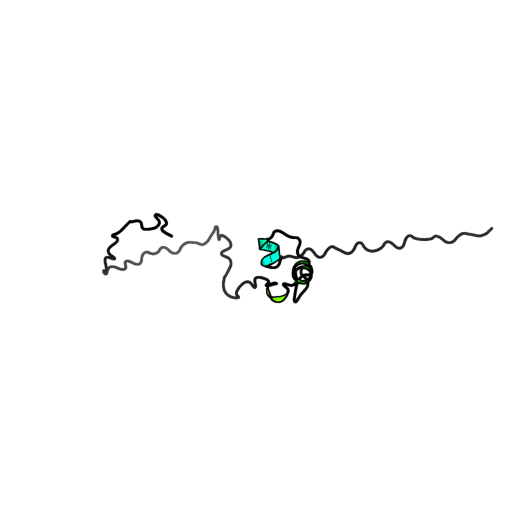ATOM 687 N N . SER A 1 89 ? -39.833 -9.022 -20.998 1.00 56.62 89 SER A N 1
ATOM 688 C CA . SER A 1 89 ? -40.556 -7.750 -20.992 1.00 56.62 89 SER A CA 1
ATOM 689 C C . SER A 1 89 ? -40.353 -7.086 -19.638 1.00 56.62 89 SER A C 1
ATOM 691 O O . SER A 1 89 ? -40.972 -7.473 -18.653 1.00 56.62 89 SER A O 1
ATOM 693 N N . ASN A 1 90 ? -39.412 -6.139 -19.575 1.00 58.72 90 ASN A N 1
ATOM 694 C CA . ASN A 1 90 ? -39.705 -4.730 -19.281 1.00 58.72 90 ASN A CA 1
ATOM 695 C C . ASN A 1 90 ? -38.417 -3.958 -18.947 1.00 58.72 90 ASN A C 1
ATOM 697 O O . ASN A 1 90 ? -37.762 -4.172 -17.927 1.00 58.72 90 ASN A O 1
ATOM 701 N N . ARG A 1 91 ? -38.077 -3.032 -19.851 1.00 58.47 91 ARG A N 1
ATOM 702 C CA . ARG A 1 91 ? -37.413 -1.769 -19.518 1.00 58.47 91 ARG A CA 1
ATOM 703 C C . ARG A 1 91 ? -38.379 -0.945 -18.662 1.00 58.47 91 ARG A C 1
ATOM 705 O O . ARG A 1 91 ? -39.565 -0.974 -18.951 1.00 58.47 91 ARG A O 1
ATOM 712 N N . ASP A 1 92 ? -37.830 -0.271 -17.653 1.00 50.19 92 ASP A N 1
ATOM 713 C CA . ASP A 1 92 ? -38.186 1.052 -17.093 1.00 50.19 92 ASP A CA 1
ATOM 714 C C . ASP A 1 92 ? -37.865 1.065 -15.582 1.00 50.19 92 ASP A C 1
ATOM 716 O O . ASP A 1 92 ? -38.344 0.239 -14.818 1.00 50.19 92 ASP A O 1
ATOM 720 N N . SER A 1 93 ? -36.837 1.793 -15.131 1.00 54.41 93 SER A N 1
ATOM 721 C CA . SER A 1 93 ? -36.822 3.250 -14.899 1.00 54.41 93 SER A CA 1
ATOM 722 C C . SER A 1 93 ? -37.423 3.629 -13.541 1.00 54.41 93 SER A C 1
ATOM 724 O O . SER A 1 93 ? -38.561 4.061 -13.467 1.00 54.41 93 SER A O 1
ATOM 726 N N . LEU A 1 94 ? -36.645 3.495 -12.455 1.00 59.53 94 LEU A N 1
ATOM 727 C CA . LEU A 1 94 ? -36.921 4.147 -11.159 1.00 59.53 94 LEU A CA 1
ATOM 728 C C . LEU A 1 94 ? -35.622 4.525 -10.414 1.00 59.53 94 LEU A C 1
ATOM 730 O O . LEU A 1 94 ? -35.499 4.352 -9.206 1.00 59.53 94 LEU A O 1
ATOM 734 N N . TYR A 1 95 ? -34.637 5.081 -11.126 1.00 58.94 95 TYR A N 1
ATOM 735 C CA . TYR A 1 95 ? -33.647 5.964 -10.493 1.00 58.94 95 TYR A CA 1
ATOM 736 C C . TYR A 1 95 ? -33.870 7.383 -10.997 1.00 58.94 95 TYR A C 1
ATOM 738 O O . TYR A 1 95 ? -33.078 7.956 -11.742 1.00 58.94 95 TYR A O 1
ATOM 746 N N . HIS A 1 96 ? -35.012 7.938 -10.609 1.00 52.97 96 HIS A N 1
ATOM 747 C CA . HIS A 1 96 ? -35.240 9.363 -10.694 1.00 52.97 96 HIS A CA 1
ATOM 748 C C . HIS A 1 96 ? -35.802 9.844 -9.353 1.00 52.97 96 HIS A C 1
ATOM 750 O O . HIS A 1 96 ? -36.996 9.797 -9.099 1.00 52.97 96 HIS A O 1
ATOM 756 N N . ARG A 1 97 ? -34.868 10.370 -8.550 1.00 54.81 97 ARG A N 1
ATOM 757 C CA . ARG A 1 97 ? -34.985 11.699 -7.938 1.00 54.81 97 ARG A CA 1
ATOM 758 C C . ARG A 1 97 ? -35.799 11.803 -6.638 1.00 54.81 97 ARG A C 1
ATOM 760 O O . ARG A 1 97 ? -37.001 12.012 -6.638 1.00 54.81 97 ARG A O 1
ATOM 767 N N . SER A 1 98 ? -35.031 11.759 -5.549 1.00 45.53 98 SER A N 1
ATOM 768 C CA . SER A 1 98 ? -34.998 12.755 -4.467 1.00 45.53 98 SER A CA 1
ATOM 769 C C . SER A 1 98 ? -36.326 13.311 -3.950 1.00 45.53 98 SER A C 1
ATOM 771 O O . SER A 1 98 ? -36.853 14.237 -4.554 1.00 45.53 98 SER A O 1
ATOM 773 N N . LEU A 1 99 ? -36.725 12.889 -2.746 1.00 53.03 99 LEU A N 1
ATOM 774 C CA . LEU A 1 99 ? -37.388 13.744 -1.753 1.00 53.03 99 LEU A CA 1
ATOM 775 C C . LEU A 1 99 ? -37.048 13.244 -0.338 1.00 53.03 99 LEU A C 1
ATOM 777 O O . LEU A 1 99 ? -37.620 12.258 0.114 1.00 53.03 99 LEU A O 1
ATOM 781 N N . TYR A 1 100 ? -36.070 13.884 0.304 1.00 49.09 100 TYR A N 1
ATOM 782 C CA . TYR A 1 100 ? -36.169 14.530 1.621 1.00 49.09 100 TYR A CA 1
ATOM 783 C C . TYR A 1 100 ? -34.949 15.437 1.804 1.00 49.09 100 TYR A C 1
ATOM 785 O O . TYR A 1 100 ? -33.842 15.015 1.394 1.00 49.09 100 TYR A O 1
#

Foldseek 3Di:
DDDDDDPDPPPDPPPPQPPDPFAFPVCVVVVHDFNPDPPATPVCVVVVRRVSRHHDDDPVPPPPPPVCPDDPDDDPPDDPPDDDDDDPDDDDDDPDDDDD

InterPro domains:
  IPR001138 Zn(2)Cys(6) fungal-type DNA-binding domain [PF00172] (22-59)
  IPR001138 Zn(2)Cys(6) fungal-type DNA-binding domain [PS00463] (23-53)
  IPR001138 Zn(2)Cys(6) fungal-type DNA-binding domain [PS50048] (23-55)
  IPR001138 Zn(2)Cys(6) fungal-type DNA-binding domain [SM00066] (18-64)
  IPR001138 Zn(2)Cys(6) fungal-type DNA-binding domain [cd00067] (19-55)
  IPR036864 Zn(2)-C6 fungal-type DNA-binding domain superfamily [G3DSA:4.10.240.10] (16-59)
  IPR036864 Zn(2)-C6 fungal-type DNA-binding domain superfamily [SSF57701] (13-60)

Sequence (100 aa):
MEEKPPKAPLAIPRRKRNRIRTSCRPCRARKSKCDGNRPSCLTCLSRGLPDQCVYEQQRPGEHRIVSIRNIPHPSPNNTILSGSPVAASNRDSLYHRSLY

Radius of gyration: 29.77 Å; chains: 1; bounding box: 100×45×45 Å

pLDDT: mean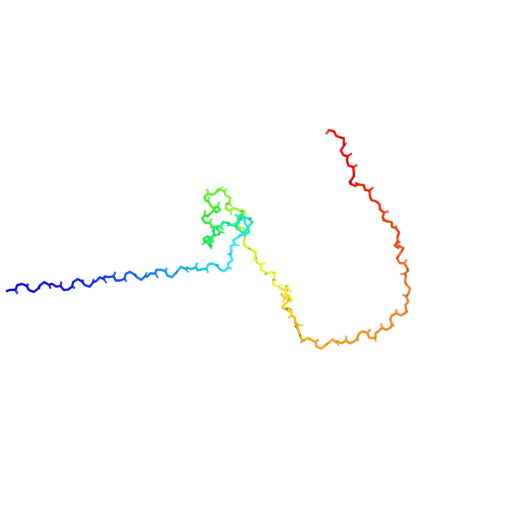 71.54, std 15.48, range [45.53, 94.56]

Organism: NCBI:txid983964